Protein AF-A0A9P3G9Z4-F1 (afdb_monomer)

Sequence (97 aa):
MAELREPTILDDLSVRTAALDAESFELVQIINDKKQFIPELPKQIERWGLYDAGFDYNILAVVGSQSTGKSTLLNRLFGTNFDVMDEARRRQTTKGI

InterPro domains:
  IPR008803 RHD3/Sey1 [PTHR45923] (25-97)
  IPR027417 P-loop containing nucleoside triphosphate hydrolase [G3DSA:3.40.50.300] (22-97)
  IPR027417 P-loop containing nucleoside triphosphate hydrolase [SSF52540] (27-97)
  IPR030386 GB1/RHD3-type guanine nucleotide-binding (G) domain [PS51715] (54-97)

Foldseek 3Di:
DDDDDDDDPVNVVVVVVVVLVPDQDDDDQQAALVRDGDPCVVVVCVVVVVVVCPPVDDDDDDDDDFQPCPQVVCCVPPVHDQDHDDPVDPDGRDGHD

Solvent-accessible surface area (backbone atoms only — not comparable to full-atom values): 6558 Å² total; per-residue (Å²): 136,83,83,82,78,78,86,48,76,67,54,55,52,53,56,55,50,65,67,54,75,75,65,82,77,83,85,72,73,50,27,43,82,84,74,42,67,46,92,58,49,70,61,50,42,52,74,69,44,54,75,79,40,74,78,77,72,84,91,85,86,90,85,76,68,86,92,72,50,63,40,56,49,47,24,71,76,70,73,46,83,54,69,62,66,51,86,93,53,93,55,87,60,76,72,55,74

Organism: NCBI:txid48140

Mean predicted aligned error: 11.93 Å

Radius of gyration: 18.42 Å; Cα contacts (8 Å, |Δi|>4): 58; chains: 1; bounding box: 31×64×42 Å

pLDDT: mean 75.88, std 16.79, range [40.41, 93.44]

Structure (mmCIF, N/CA/C/O backbone):
data_AF-A0A9P3G9Z4-F1
#
_entry.id   AF-A0A9P3G9Z4-F1
#
loop_
_atom_site.group_PDB
_atom_site.id
_atom_site.type_symbol
_atom_site.label_atom_id
_atom_site.label_alt_id
_atom_site.label_comp_id
_atom_site.label_asym_id
_atom_site.label_entity_id
_atom_site.label_seq_id
_atom_site.pdbx_PDB_ins_code
_atom_site.Cartn_x
_atom_site.Cartn_y
_atom_site.Cartn_z
_atom_site.occupancy
_atom_site.B_iso_or_equiv
_atom_site.auth_seq_id
_atom_site.auth_comp_id
_atom_site.auth_asym_id
_atom_site.auth_atom_id
_atom_site.pdbx_PDB_model_num
ATOM 1 N N . MET A 1 1 ? -17.435 -52.172 3.245 1.00 40.41 1 MET A N 1
ATOM 2 C CA . MET A 1 1 ? -16.780 -51.150 4.084 1.00 40.41 1 MET A CA 1
ATOM 3 C C . MET A 1 1 ? -16.118 -50.167 3.142 1.00 40.41 1 MET A C 1
ATOM 5 O O . MET A 1 1 ? -15.229 -50.584 2.418 1.00 40.41 1 MET A O 1
ATOM 9 N N . ALA A 1 2 ? -16.621 -48.936 3.056 1.00 43.66 2 ALA A N 1
ATOM 10 C CA . ALA A 1 2 ? -15.955 -47.876 2.306 1.00 43.66 2 ALA A CA 1
ATOM 11 C C . ALA A 1 2 ? -14.963 -47.198 3.257 1.00 43.66 2 ALA A C 1
ATOM 13 O O . ALA A 1 2 ? -15.352 -46.755 4.336 1.00 43.66 2 ALA A O 1
ATOM 14 N N . GLU A 1 3 ? -13.689 -47.207 2.887 1.00 43.62 3 GLU A N 1
ATOM 15 C CA . GLU A 1 3 ? -12.608 -46.575 3.637 1.00 43.62 3 GLU A CA 1
ATOM 16 C C . GLU A 1 3 ? -12.777 -45.053 3.540 1.00 43.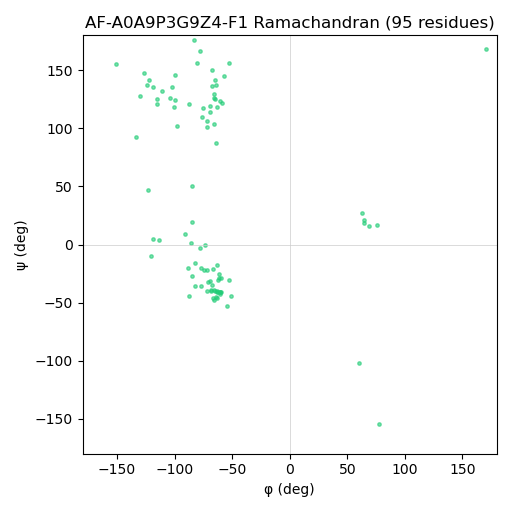62 3 GLU A C 1
ATOM 18 O O . GLU A 1 3 ? -12.725 -44.479 2.450 1.00 43.62 3 GLU A O 1
ATOM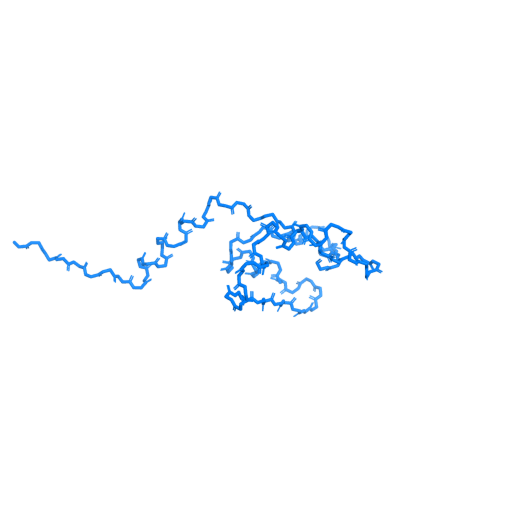 23 N N . LEU A 1 4 ? -13.054 -44.403 4.671 1.00 50.34 4 LEU A N 1
ATOM 24 C CA . LEU A 1 4 ? -13.093 -42.948 4.771 1.00 50.34 4 LEU A CA 1
ATOM 25 C C . LEU A 1 4 ? -11.647 -42.448 4.687 1.00 50.34 4 LEU A C 1
ATOM 27 O O . LEU A 1 4 ? -10.895 -42.560 5.651 1.00 50.34 4 LEU A O 1
ATOM 31 N N . ARG A 1 5 ? -11.244 -41.952 3.513 1.00 56.16 5 ARG A N 1
ATOM 32 C CA . ARG A 1 5 ? -9.963 -41.255 3.344 1.00 56.16 5 ARG A CA 1
ATOM 33 C C . ARG A 1 5 ? -9.983 -39.964 4.160 1.00 56.16 5 ARG A C 1
ATOM 35 O O . ARG A 1 5 ? -10.883 -39.146 3.982 1.00 56.16 5 ARG A O 1
ATOM 42 N N . GLU A 1 6 ? -8.991 -39.790 5.027 1.00 59.38 6 GLU A N 1
ATOM 43 C CA . GLU A 1 6 ? -8.786 -38.535 5.748 1.00 59.38 6 GLU A CA 1
ATOM 44 C C . GLU A 1 6 ? -8.368 -37.426 4.767 1.00 59.38 6 GLU A C 1
ATOM 46 O O . GLU A 1 6 ? -7.545 -37.684 3.882 1.00 59.38 6 GLU A O 1
ATOM 51 N N . PRO A 1 7 ? -8.933 -36.211 4.883 1.00 51.44 7 PRO A N 1
ATOM 52 C CA . PRO A 1 7 ? -8.581 -35.103 4.009 1.00 51.44 7 PRO A CA 1
ATOM 53 C C . PRO A 1 7 ? -7.128 -34.685 4.245 1.00 51.44 7 PRO A C 1
ATOM 55 O O . PRO A 1 7 ? -6.683 -34.468 5.374 1.00 51.44 7 PRO A O 1
ATOM 58 N N . THR A 1 8 ? -6.380 -34.578 3.155 1.00 58.88 8 THR A N 1
ATOM 59 C CA . THR A 1 8 ? -4.970 -34.190 3.159 1.00 58.88 8 THR A CA 1
ATOM 60 C C . THR A 1 8 ? -4.861 -32.668 3.282 1.00 58.88 8 THR A C 1
ATOM 62 O O . THR A 1 8 ? -5.746 -31.940 2.844 1.00 58.88 8 THR A O 1
ATOM 65 N N . ILE A 1 9 ? -3.733 -32.144 3.776 1.00 50.59 9 ILE A N 1
ATOM 66 C CA . ILE A 1 9 ? -3.450 -30.689 3.803 1.00 50.59 9 ILE A CA 1
ATOM 67 C C . ILE A 1 9 ? -3.614 -30.039 2.411 1.00 50.59 9 ILE A C 1
ATOM 69 O O . ILE A 1 9 ? -3.998 -28.878 2.296 1.00 50.59 9 ILE A O 1
ATOM 73 N N . LEU A 1 10 ? -3.354 -30.793 1.338 1.00 51.03 10 LEU A N 1
ATOM 74 C CA . LEU A 1 10 ? -3.557 -30.339 -0.041 1.00 51.03 10 LEU A CA 1
ATOM 75 C C . LEU A 1 10 ? -5.041 -30.186 -0.410 1.00 51.03 10 LEU A C 1
ATOM 77 O O . LEU A 1 10 ? -5.375 -29.298 -1.191 1.00 51.03 10 LEU A O 1
ATOM 81 N N . ASP A 1 11 ? -5.919 -31.001 0.178 1.00 51.97 11 ASP A N 1
ATOM 82 C CA . ASP A 1 11 ? -7.367 -30.910 -0.016 1.00 51.97 11 ASP A CA 1
ATOM 83 C C . ASP A 1 11 ? -7.918 -29.661 0.699 1.00 51.97 11 ASP A C 1
ATOM 85 O O . ASP A 1 11 ? -8.709 -28.921 0.119 1.00 51.97 11 ASP A O 1
ATOM 89 N N . ASP A 1 12 ? -7.419 -29.351 1.904 1.00 56.88 12 ASP A N 1
ATOM 90 C CA . ASP A 1 12 ? -7.750 -28.117 2.643 1.00 56.88 12 ASP A CA 1
ATOM 91 C C . ASP A 1 12 ? -7.277 -26.853 1.901 1.00 56.88 12 ASP A C 1
ATOM 93 O O . ASP A 1 12 ? -8.042 -25.907 1.707 1.00 56.88 12 ASP A O 1
ATOM 97 N N . LEU A 1 13 ? -6.045 -26.854 1.381 1.00 50.50 13 LEU A N 1
ATOM 98 C CA . LEU A 1 13 ? -5.521 -25.747 0.573 1.00 50.50 13 LEU A CA 1
ATOM 99 C C . LEU A 1 13 ? -6.308 -25.553 -0.727 1.00 50.50 13 LEU A C 1
ATOM 101 O O . LEU A 1 13 ? -6.580 -24.413 -1.106 1.00 50.50 13 LEU A O 1
ATOM 105 N N . SER A 1 14 ? -6.709 -26.635 -1.400 1.00 53.25 14 SER A N 1
ATOM 106 C CA . SER A 1 14 ? -7.508 -26.550 -2.628 1.00 53.25 14 SER A CA 1
ATOM 107 C C . SER A 1 14 ? -8.900 -25.972 -2.363 1.00 53.25 14 SER A C 1
ATOM 109 O O . SER A 1 14 ? -9.384 -25.169 -3.161 1.00 53.25 14 SER A O 1
ATOM 111 N N . VAL A 1 15 ? -9.533 -26.341 -1.246 1.00 53.25 15 VAL A N 1
ATOM 112 C CA . VAL A 1 15 ? -10.842 -25.810 -0.833 1.00 53.25 15 VAL A CA 1
ATOM 113 C C . VAL A 1 15 ? -10.743 -24.333 -0.438 1.00 53.25 15 VAL A C 1
ATOM 115 O O . VAL A 1 15 ? -11.608 -23.541 -0.810 1.00 53.25 15 VAL A O 1
ATOM 118 N N . ARG A 1 16 ? -9.668 -23.928 0.251 1.00 51.78 16 ARG A N 1
ATOM 119 C CA . ARG A 1 16 ? -9.432 -22.520 0.617 1.00 51.78 16 ARG A CA 1
ATOM 120 C C . ARG A 1 16 ? -9.070 -21.647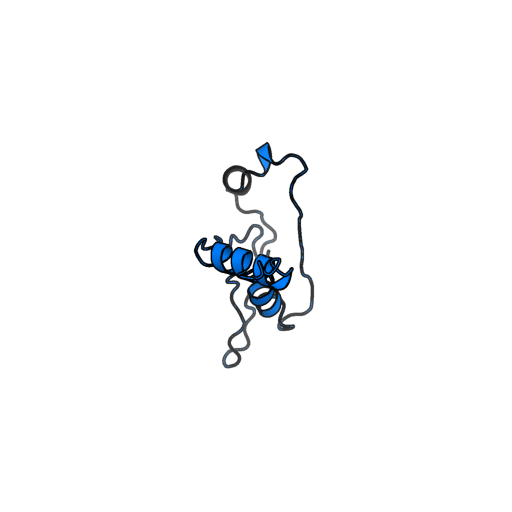 -0.583 1.00 51.78 16 ARG A C 1
ATOM 122 O O . ARG A 1 16 ? -9.464 -20.490 -0.609 1.00 51.78 16 ARG A O 1
ATOM 129 N N . THR A 1 17 ? -8.381 -22.198 -1.581 1.00 50.12 17 THR A N 1
ATOM 130 C CA . THR A 1 17 ? -8.065 -21.480 -2.827 1.00 50.12 17 THR A CA 1
ATOM 131 C C . THR A 1 17 ? -9.341 -21.195 -3.622 1.00 50.12 17 THR A C 1
ATOM 133 O O . THR A 1 17 ? -9.588 -20.049 -3.969 1.00 50.12 17 THR A O 1
ATOM 136 N N . ALA A 1 18 ? -10.222 -22.191 -3.776 1.00 47.41 18 ALA A N 1
ATOM 137 C CA . ALA A 1 18 ? -11.505 -22.025 -4.467 1.00 47.41 18 ALA A CA 1
ATOM 138 C C . ALA A 1 18 ? -12.443 -20.994 -3.803 1.00 47.41 18 ALA A C 1
ATOM 140 O O . ALA A 1 18 ? -13.258 -20.367 -4.477 1.00 47.41 18 ALA A O 1
ATOM 141 N N . ALA A 1 19 ? -12.339 -20.805 -2.483 1.00 47.28 19 ALA A N 1
ATOM 142 C CA . ALA A 1 19 ? -13.111 -19.800 -1.749 1.00 47.28 19 ALA A CA 1
ATOM 143 C C . ALA A 1 19 ? -12.576 -18.363 -1.920 1.00 47.28 19 ALA A C 1
ATOM 145 O O . ALA A 1 19 ? -13.324 -17.413 -1.703 1.00 47.28 19 ALA A O 1
ATOM 146 N N . LEU A 1 20 ? -11.310 -18.191 -2.321 1.00 53.69 20 LEU A N 1
ATOM 147 C CA . LEU A 1 20 ? -10.710 -16.880 -2.606 1.00 53.69 20 LEU A CA 1
ATOM 148 C C . LEU A 1 20 ? -11.046 -16.373 -4.018 1.00 53.69 20 LEU A C 1
ATOM 150 O O . LEU A 1 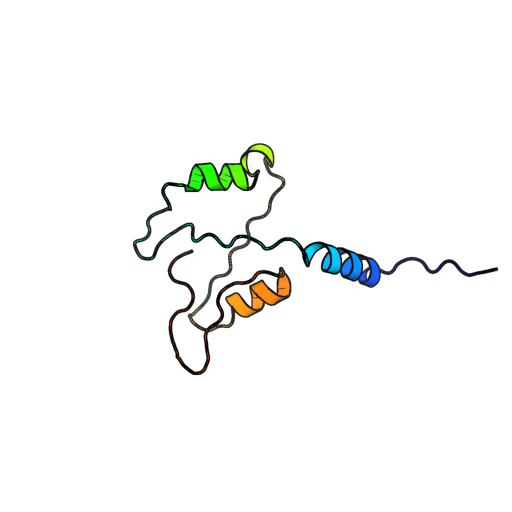20 ? -10.914 -15.182 -4.287 1.00 53.69 20 LEU A O 1
ATOM 154 N N . ASP A 1 21 ? -11.524 -17.248 -4.905 1.00 48.28 21 ASP A N 1
ATOM 155 C CA . ASP A 1 21 ? -11.698 -16.970 -6.336 1.00 48.28 21 ASP A CA 1
ATOM 156 C C . ASP A 1 21 ? -12.888 -16.040 -6.675 1.00 48.28 21 ASP A C 1
ATOM 158 O O . ASP A 1 21 ? -13.110 -15.727 -7.846 1.00 48.28 21 ASP A O 1
ATOM 162 N N . ALA A 1 22 ? -13.657 -15.574 -5.683 1.00 47.56 22 ALA A N 1
ATOM 163 C CA . ALA A 1 22 ? -14.852 -14.748 -5.902 1.00 47.56 22 ALA A CA 1
ATOM 164 C C . ALA A 1 22 ? -14.823 -13.354 -5.250 1.00 47.56 22 ALA A C 1
ATOM 166 O O . ALA A 1 22 ? -15.679 -12.528 -5.575 1.00 47.56 22 ALA A O 1
ATOM 167 N N . GLU A 1 23 ? -13.855 -13.050 -4.380 1.00 54.50 23 GLU A N 1
ATOM 168 C CA . GLU A 1 23 ? -13.712 -11.701 -3.822 1.00 54.50 23 GLU A CA 1
ATOM 169 C C . GLU A 1 23 ? -12.640 -10.928 -4.590 1.00 54.50 23 GLU A C 1
ATOM 171 O O . GLU A 1 23 ? -11.437 -11.115 -4.417 1.00 54.50 23 GLU A O 1
ATOM 176 N N . SER A 1 24 ? -13.077 -10.033 -5.477 1.00 55.53 24 SER A N 1
ATOM 177 C CA . SER A 1 24 ? -12.176 -9.088 -6.127 1.00 55.53 24 SER A CA 1
ATOM 178 C C . SER A 1 24 ? -11.608 -8.129 -5.078 1.00 55.53 24 SER A C 1
ATOM 180 O O . SER A 1 24 ? -12.302 -7.211 -4.636 1.00 55.53 24 SER A O 1
ATOM 182 N N . PHE A 1 25 ? -10.351 -8.324 -4.682 1.00 67.69 25 PHE A N 1
ATOM 183 C CA . PHE A 1 25 ? -9.663 -7.395 -3.791 1.00 67.69 25 PHE A CA 1
ATOM 184 C C . PHE A 1 25 ? -9.519 -6.025 -4.465 1.00 67.69 25 PHE A C 1
ATOM 186 O O . PHE A 1 25 ? -8.873 -5.890 -5.507 1.00 67.69 25 PHE A O 1
ATOM 193 N N . GLU A 1 26 ? -10.125 -4.995 -3.870 1.00 74.25 26 GLU A N 1
ATOM 194 C CA . GLU A 1 26 ? -9.979 -3.614 -4.327 1.00 74.25 26 GLU A CA 1
ATOM 195 C C . GLU A 1 26 ? -8.563 -3.126 -3.986 1.00 74.25 26 GLU A C 1
ATOM 197 O O . GLU A 1 26 ? -8.230 -2.879 -2.825 1.00 74.25 26 GLU A O 1
ATOM 202 N N . LEU A 1 27 ? -7.707 -3.019 -5.004 1.00 83.25 27 LEU A N 1
ATOM 203 C CA . LEU A 1 27 ? -6.367 -2.460 -4.855 1.00 83.25 27 LEU A CA 1
ATOM 204 C C . LEU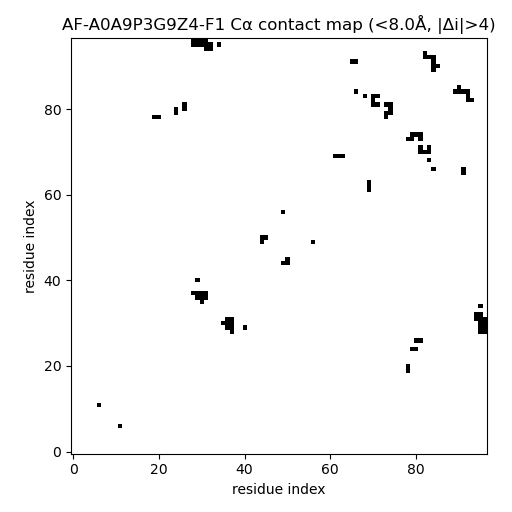 A 1 27 ? -6.456 -0.941 -4.737 1.00 83.25 27 LEU A C 1
ATOM 206 O O . LEU A 1 27 ? -6.869 -0.256 -5.672 1.00 83.25 27 LEU A O 1
ATOM 210 N N . VAL A 1 28 ? -6.025 -0.418 -3.592 1.00 88.12 28 VAL A N 1
ATOM 211 C CA . VAL A 1 28 ? -6.016 1.017 -3.312 1.00 88.12 28 VAL A CA 1
ATOM 212 C C . VAL A 1 28 ? -4.583 1.487 -3.150 1.00 88.12 28 VAL A C 1
ATOM 214 O O . VAL A 1 28 ? -3.842 0.978 -2.314 1.00 88.12 28 VAL A O 1
ATOM 217 N N . GLN A 1 29 ? -4.216 2.500 -3.929 1.00 89.19 29 GLN A N 1
ATOM 218 C CA . GLN A 1 29 ? -2.969 3.221 -3.742 1.00 89.19 29 GLN A CA 1
ATOM 219 C C . GLN A 1 29 ? -3.113 4.161 -2.540 1.00 89.19 29 GLN A C 1
ATOM 221 O O . GLN A 1 29 ? -3.833 5.157 -2.611 1.00 89.19 29 GLN A O 1
ATOM 226 N N . ILE A 1 30 ? -2.427 3.859 -1.443 1.00 92.00 30 ILE A N 1
ATOM 227 C CA . ILE A 1 30 ? -2.505 4.621 -0.192 1.00 92.00 30 ILE A CA 1
ATOM 228 C C . ILE A 1 30 ? -1.562 5.824 -0.178 1.00 92.00 30 ILE A C 1
ATOM 230 O O . ILE A 1 30 ? -1.855 6.807 0.507 1.00 92.00 30 ILE A O 1
ATOM 234 N N . ILE A 1 31 ? -0.449 5.769 -0.921 1.00 91.94 31 ILE A N 1
ATOM 235 C CA . ILE A 1 31 ? 0.534 6.855 -1.027 1.00 91.94 31 ILE A CA 1
ATOM 236 C C . ILE A 1 31 ? 0.843 7.129 -2.499 1.00 91.94 31 ILE A C 1
ATOM 238 O O . ILE A 1 31 ? 1.238 6.237 -3.253 1.00 91.94 31 ILE A O 1
ATOM 242 N N . ASN A 1 32 ? 0.724 8.392 -2.908 1.00 87.25 32 ASN A N 1
ATOM 243 C CA . ASN A 1 32 ? 1.003 8.816 -4.279 1.00 87.25 32 ASN A CA 1
ATOM 244 C C . ASN A 1 32 ? 2.498 9.070 -4.572 1.00 87.25 32 ASN A C 1
ATOM 246 O O . ASN A 1 32 ? 3.362 9.022 -3.694 1.00 87.25 32 ASN A O 1
ATOM 250 N N . ASP A 1 33 ? 2.822 9.372 -5.830 1.00 85.50 33 ASP A N 1
ATOM 251 C CA . ASP A 1 33 ? 4.178 9.701 -6.300 1.00 85.50 33 ASP A CA 1
ATOM 252 C C . ASP A 1 33 ? 4.766 10.980 -5.673 1.00 85.50 33 ASP A C 1
ATOM 254 O O . ASP A 1 33 ? 5.984 11.174 -5.663 1.00 85.50 33 ASP A O 1
ATOM 258 N N . LYS A 1 34 ? 3.913 11.823 -5.085 1.00 90.00 34 LYS A N 1
ATOM 259 C CA . LYS A 1 34 ? 4.284 13.018 -4.317 1.00 90.00 34 LYS A CA 1
ATOM 260 C C . LYS A 1 34 ? 4.452 12.747 -2.820 1.00 90.00 34 LYS A C 1
ATOM 262 O O . LYS A 1 34 ? 4.632 13.699 -2.063 1.00 90.00 34 LYS A O 1
ATOM 267 N N . LYS A 1 35 ? 4.441 11.477 -2.391 1.00 89.75 35 LYS A N 1
ATOM 268 C CA . LYS A 1 35 ? 4.564 11.047 -0.983 1.00 89.75 35 LYS A CA 1
ATOM 269 C C . LYS A 1 35 ? 3.410 11.534 -0.097 1.00 89.75 35 LYS A C 1
ATOM 271 O O . LYS A 1 35 ? 3.595 11.735 1.101 1.00 89.75 35 LYS A O 1
ATOM 276 N N . GLN A 1 36 ? 2.236 11.751 -0.681 1.00 93.38 36 GLN A N 1
ATOM 277 C CA . GLN A 1 36 ? 1.038 12.162 0.046 1.00 93.38 36 GLN A CA 1
ATOM 278 C C . GLN A 1 36 ? 0.121 10.957 0.233 1.00 93.38 36 GLN A C 1
ATOM 280 O O . GLN A 1 36 ? -0.096 10.196 -0.712 1.00 93.38 36 GLN A O 1
ATOM 285 N N . PHE A 1 37 ? -0.420 10.811 1.440 1.00 93.38 37 PHE A N 1
ATOM 286 C CA . PHE A 1 37 ? -1.493 9.859 1.695 1.00 93.38 37 PHE A CA 1
ATOM 287 C C . PHE A 1 37 ? -2.772 10.283 0.975 1.00 93.38 37 PHE A C 1
ATOM 289 O O . PHE A 1 37 ? -3.026 11.481 0.813 1.00 93.38 37 PHE A O 1
ATOM 296 N N . ILE A 1 38 ? -3.592 9.308 0.586 1.00 92.00 38 ILE A N 1
ATOM 297 C CA . ILE A 1 38 ? -4.949 9.602 0.124 1.00 92.00 38 ILE A CA 1
ATOM 298 C C . ILE A 1 38 ? -5.775 10.215 1.272 1.00 92.00 38 ILE A C 1
ATOM 300 O O . ILE A 1 38 ? -5.690 9.737 2.408 1.00 92.00 38 ILE A O 1
ATOM 304 N N . PRO A 1 39 ? -6.570 11.267 1.014 1.00 92.56 39 PRO A N 1
ATOM 305 C CA . PRO A 1 39 ? -7.388 11.899 2.051 1.00 92.56 39 PRO A CA 1
ATOM 306 C C . PRO A 1 39 ? -8.423 10.942 2.665 1.00 92.56 39 PRO A C 1
ATOM 308 O O . PRO A 1 39 ? -8.824 11.106 3.816 1.00 92.56 39 PRO A O 1
ATOM 311 N N . GLU A 1 40 ? -8.826 9.916 1.923 1.00 92.19 40 GLU A N 1
ATOM 312 C CA . GLU A 1 40 ? -9.828 8.925 2.308 1.00 92.19 40 GLU A CA 1
ATOM 313 C C . GLU A 1 40 ? -9.254 7.759 3.127 1.00 92.19 40 GLU A C 1
ATOM 315 O O . GLU A 1 40 ? -10.012 6.873 3.518 1.00 92.19 40 GLU A O 1
ATOM 320 N N . LEU A 1 41 ? -7.949 7.754 3.435 1.00 91.75 41 LEU A N 1
ATOM 321 C CA . LEU A 1 41 ? -7.294 6.647 4.141 1.00 91.75 41 LEU A CA 1
ATOM 322 C C . LEU A 1 41 ? -8.018 6.225 5.437 1.00 91.75 41 LEU A C 1
ATOM 324 O O . LEU A 1 41 ? -8.217 5.025 5.609 1.00 91.75 41 LEU A O 1
ATOM 328 N N . PRO A 1 42 ? -8.480 7.136 6.323 1.00 92.44 42 PRO A N 1
ATOM 329 C CA . PRO A 1 42 ? -9.203 6.728 7.532 1.00 92.44 42 PRO A CA 1
ATOM 330 C C . PRO A 1 42 ? -10.493 5.953 7.232 1.00 92.44 42 PRO A C 1
ATOM 332 O O . PRO A 1 42 ? -10.768 4.940 7.868 1.00 92.44 42 PRO A O 1
ATOM 335 N N . LYS A 1 43 ? -11.251 6.382 6.213 1.00 91.81 43 LYS A N 1
ATOM 336 C CA . LYS A 1 43 ? -12.469 5.686 5.766 1.00 91.81 43 LYS A CA 1
ATOM 337 C C . LYS A 1 43 ? -12.141 4.331 5.147 1.00 91.81 43 LYS A C 1
ATOM 339 O O . LYS A 1 43 ? -12.899 3.381 5.298 1.00 91.81 43 LYS A O 1
ATOM 344 N N . GLN A 1 44 ? -11.011 4.237 4.450 1.00 90.56 44 GLN A N 1
ATOM 345 C CA . GLN A 1 44 ? -10.562 2.983 3.861 1.00 90.56 44 GLN A CA 1
ATOM 346 C C . GLN A 1 44 ? -10.140 1.968 4.938 1.00 90.56 44 GLN A C 1
ATOM 348 O O . GLN A 1 44 ? -10.497 0.799 4.834 1.00 90.56 44 GLN A O 1
ATOM 353 N N . ILE A 1 45 ? -9.452 2.415 5.996 1.00 91.19 45 ILE A N 1
ATOM 354 C CA . ILE A 1 45 ? -9.092 1.591 7.167 1.00 91.19 45 ILE A CA 1
ATOM 355 C C . ILE A 1 45 ? -10.349 1.049 7.865 1.00 91.19 45 ILE A C 1
ATOM 357 O O . ILE A 1 45 ? -10.384 -0.127 8.230 1.00 91.19 45 ILE A O 1
ATOM 361 N N . GLU A 1 46 ? -11.392 1.874 7.995 1.00 91.69 46 GLU A N 1
ATOM 362 C CA . GLU A 1 46 ? -12.705 1.453 8.503 1.00 91.69 46 GLU A CA 1
ATOM 363 C C . GLU A 1 46 ? -13.362 0.412 7.593 1.00 91.69 46 GLU A C 1
ATOM 365 O O . GLU A 1 46 ? -13.801 -0.631 8.068 1.00 91.69 46 GLU A O 1
ATOM 370 N N . ARG A 1 47 ? -13.355 0.639 6.274 1.00 89.88 47 ARG A N 1
ATOM 371 C CA . ARG A 1 47 ? -13.913 -0.300 5.288 1.00 89.88 47 ARG A CA 1
ATOM 372 C C . ARG A 1 47 ? -13.194 -1.652 5.273 1.00 89.88 47 ARG A C 1
ATOM 374 O O . ARG A 1 47 ? -13.825 -2.663 4.986 1.00 89.88 47 ARG A O 1
ATOM 381 N N . TRP A 1 48 ? -11.900 -1.678 5.587 1.00 89.56 48 TRP A N 1
ATOM 382 C CA . TRP A 1 48 ? -11.125 -2.910 5.762 1.00 89.56 48 TRP A CA 1
ATOM 383 C C . TRP A 1 48 ? -11.367 -3.605 7.111 1.00 89.56 48 TRP A C 1
ATOM 385 O O . TRP A 1 48 ? -10.798 -4.667 7.345 1.00 89.56 48 TRP A O 1
ATOM 395 N N . GLY A 1 49 ? -12.172 -3.026 8.009 1.00 91.56 49 GLY A N 1
ATOM 396 C CA . GLY A 1 49 ? -12.440 -3.590 9.335 1.00 91.56 49 GLY A CA 1
ATOM 397 C C . GLY A 1 49 ? -11.230 -3.562 10.273 1.00 91.56 49 GLY A C 1
ATOM 398 O O . GLY A 1 49 ? -11.222 -4.244 11.295 1.00 91.56 49 GLY A O 1
ATOM 399 N N . LEU A 1 50 ? -10.192 -2.777 9.957 1.00 90.88 50 LEU A N 1
ATOM 400 C CA . LEU A 1 50 ? -8.948 -2.766 10.735 1.00 90.88 50 LEU A CA 1
ATOM 401 C C . LEU A 1 50 ? -9.104 -2.099 12.108 1.00 90.88 50 LEU A C 1
ATOM 403 O O . LEU A 1 50 ? -8.308 -2.377 13.002 1.00 90.88 50 LEU A O 1
ATOM 407 N N . TYR A 1 51 ? -10.115 -1.241 12.294 1.00 89.00 51 TYR A N 1
ATOM 408 C CA . TYR A 1 51 ? -10.427 -0.676 13.612 1.00 89.00 51 TYR A CA 1
ATOM 409 C C . TYR A 1 51 ? -10.884 -1.753 14.602 1.00 89.00 51 TYR A C 1
ATOM 411 O O . TYR A 1 51 ? -10.462 -1.730 15.758 1.00 89.00 51 TYR A O 1
ATOM 419 N N . ASP A 1 52 ? -11.683 -2.713 14.136 1.00 92.06 52 ASP A N 1
ATOM 420 C CA . ASP A 1 52 ? -12.250 -3.774 14.972 1.00 92.06 52 ASP A CA 1
ATOM 421 C C . ASP A 1 52 ? -11.329 -5.000 15.074 1.00 92.06 52 ASP A C 1
ATOM 423 O O . ASP A 1 52 ? -11.426 -5.772 16.027 1.00 92.06 52 ASP A O 1
ATOM 427 N N . ALA A 1 53 ? -10.392 -5.164 14.133 1.00 90.56 53 ALA A N 1
ATOM 428 C CA . ALA A 1 53 ? -9.449 -6.283 14.104 1.00 90.56 53 ALA A CA 1
ATOM 429 C C . ALA A 1 53 ? -8.439 -6.279 15.271 1.00 90.56 53 ALA A C 1
ATOM 431 O O . ALA A 1 53 ? -7.854 -7.315 15.587 1.00 90.56 53 ALA A O 1
ATOM 432 N N . GLY A 1 54 ? -8.199 -5.138 15.929 1.00 90.12 54 GLY A N 1
ATOM 433 C CA . GLY A 1 54 ? -7.253 -5.038 17.046 1.00 90.12 54 GLY A CA 1
ATOM 434 C C . GLY A 1 54 ? -5.820 -5.410 16.642 1.00 90.12 54 GLY A C 1
ATOM 435 O O . GLY A 1 54 ? -5.123 -4.602 16.038 1.00 90.12 54 GLY A O 1
ATOM 436 N N . PHE A 1 55 ? -5.376 -6.623 16.991 1.00 89.88 55 PHE A N 1
ATOM 437 C CA . PHE A 1 55 ? -4.077 -7.192 16.585 1.00 89.88 55 PHE A CA 1
ATOM 438 C C . PHE A 1 55 ? -4.210 -8.411 15.656 1.00 89.88 55 PHE A C 1
ATOM 440 O O . PHE A 1 55 ? -3.202 -9.020 15.304 1.00 89.88 55 PHE A O 1
ATOM 447 N N . ASP A 1 56 ? -5.430 -8.779 15.260 1.00 93.44 56 ASP A N 1
ATOM 448 C CA . ASP A 1 56 ? -5.725 -9.947 14.423 1.00 93.44 56 ASP A CA 1
ATOM 449 C C . ASP A 1 56 ? -5.579 -9.632 12.923 1.00 93.44 56 ASP A C 1
ATOM 451 O O . ASP A 1 56 ? -6.471 -9.860 12.109 1.00 93.44 56 ASP A O 1
ATOM 455 N N . TYR A 1 57 ? -4.449 -9.034 12.543 1.00 91.88 57 TYR A N 1
ATOM 456 C CA . TYR A 1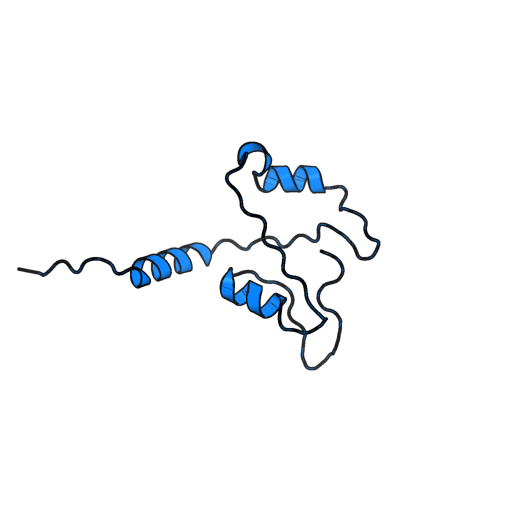 57 ? -4.093 -8.810 11.145 1.00 91.88 57 TYR A CA 1
ATOM 457 C C . TYR A 1 57 ? -2.577 -8.793 10.962 1.00 91.88 57 TYR A C 1
ATOM 459 O O . TYR A 1 57 ? -1.810 -8.489 11.874 1.00 91.88 57 TYR A O 1
ATOM 467 N N . ASN A 1 58 ? -2.137 -9.103 9.743 1.00 91.50 58 ASN A N 1
ATOM 468 C CA . ASN A 1 58 ? -0.728 -9.082 9.370 1.00 91.50 58 ASN A CA 1
ATOM 469 C C . ASN A 1 58 ? -0.507 -8.070 8.247 1.00 91.50 58 ASN A C 1
ATOM 471 O O . ASN A 1 58 ? -1.259 -8.040 7.274 1.00 91.50 58 ASN A O 1
ATOM 475 N N . ILE A 1 59 ? 0.554 -7.270 8.359 1.00 90.31 59 ILE A N 1
ATOM 476 C CA . ILE A 1 59 ? 1.012 -6.390 7.280 1.00 90.31 59 ILE A CA 1
ATOM 477 C C . ILE A 1 59 ? 2.179 -7.073 6.572 1.00 90.31 59 ILE A C 1
ATOM 479 O O . ILE A 1 59 ? 3.197 -7.385 7.190 1.00 90.31 59 ILE A O 1
ATOM 483 N N . LEU A 1 60 ? 2.050 -7.251 5.260 1.00 90.62 60 LEU A N 1
ATOM 484 C CA . LEU A 1 60 ? 3.129 -7.701 4.390 1.00 90.62 60 LEU A CA 1
ATOM 485 C C . LEU A 1 60 ? 3.548 -6.558 3.463 1.00 90.62 60 LEU A C 1
ATOM 487 O O . LEU A 1 60 ? 2.710 -5.946 2.808 1.00 90.62 60 LEU A O 1
ATOM 491 N N . ALA A 1 61 ? 4.852 -6.308 3.363 1.00 90.94 61 ALA A N 1
ATOM 492 C CA . ALA A 1 61 ? 5.417 -5.353 2.417 1.00 90.94 61 ALA A CA 1
ATOM 493 C C . ALA A 1 61 ? 6.461 -6.038 1.530 1.00 90.94 61 ALA A C 1
ATOM 495 O O . ALA A 1 61 ? 7.301 -6.797 2.015 1.00 90.94 61 ALA A O 1
ATOM 496 N N . VAL A 1 62 ? 6.434 -5.743 0.227 1.00 88.81 62 VAL A N 1
ATOM 497 C CA . VAL A 1 62 ? 7.422 -6.238 -0.742 1.00 88.81 62 VAL A CA 1
ATOM 498 C C . VAL A 1 62 ? 8.204 -5.061 -1.307 1.00 88.81 62 VAL A C 1
ATOM 500 O O . VAL A 1 62 ? 7.642 -4.168 -1.936 1.00 88.81 62 VAL A O 1
ATOM 503 N N . VAL A 1 63 ? 9.522 -5.084 -1.124 1.00 87.12 63 VAL A N 1
ATOM 504 C CA . VAL A 1 63 ? 10.436 -4.035 -1.593 1.00 87.12 63 VAL A CA 1
ATOM 505 C C . VAL A 1 63 ? 11.483 -4.651 -2.513 1.00 87.12 63 VAL A C 1
ATOM 507 O O . VAL A 1 63 ? 11.964 -5.755 -2.284 1.00 87.12 63 VAL A O 1
ATOM 510 N N . GLY A 1 64 ? 11.841 -3.939 -3.579 1.00 88.25 64 GLY A N 1
ATOM 511 C CA . GLY A 1 64 ? 12.891 -4.365 -4.498 1.00 88.25 64 GLY A CA 1
ATOM 512 C C . GLY A 1 64 ? 12.947 -3.501 -5.749 1.00 88.25 64 GLY A C 1
ATOM 513 O O . GLY A 1 64 ? 12.024 -2.730 -6.024 1.00 88.25 64 GLY A O 1
ATOM 514 N N . SER A 1 65 ? 14.023 -3.657 -6.522 1.00 86.25 65 SER A N 1
ATOM 515 C CA . SER A 1 65 ? 14.271 -2.901 -7.753 1.00 86.25 65 SER A CA 1
ATOM 516 C C . SER A 1 65 ? 13.094 -2.960 -8.732 1.00 86.25 65 SER A C 1
ATOM 518 O O . SER A 1 65 ? 12.261 -3.870 -8.697 1.00 86.25 65 SER A O 1
ATOM 520 N N . GLN A 1 66 ? 12.985 -1.975 -9.622 1.00 82.31 66 GLN A N 1
ATOM 521 C CA . GLN A 1 66 ? 11.945 -1.969 -10.652 1.00 82.31 66 GLN A CA 1
ATOM 522 C C . GLN A 1 66 ? 12.025 -3.246 -11.512 1.00 82.31 66 GLN A C 1
ATOM 524 O O . GLN A 1 66 ? 13.109 -3.764 -11.761 1.00 82.31 66 GLN A O 1
ATOM 529 N N . SER A 1 67 ? 10.870 -3.761 -11.946 1.00 77.25 67 SER A N 1
ATOM 530 C CA . SER A 1 67 ? 10.781 -4.901 -12.876 1.00 77.25 67 SER A CA 1
ATOM 531 C C . SER A 1 67 ? 11.320 -6.249 -12.363 1.00 77.25 67 SER A C 1
ATOM 533 O O . SER A 1 67 ? 11.519 -7.160 -13.154 1.00 77.25 67 SER A O 1
ATOM 535 N N . THR A 1 68 ? 11.488 -6.433 -11.049 1.00 85.06 68 THR A N 1
ATOM 536 C CA . THR A 1 68 ? 11.909 -7.716 -10.438 1.00 85.06 68 THR A CA 1
ATOM 537 C C . THR A 1 68 ? 10.766 -8.708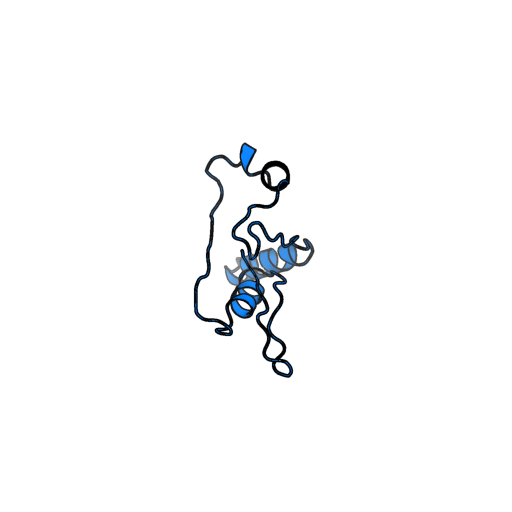 -10.160 1.00 85.06 68 THR A C 1
ATOM 539 O O . THR A 1 68 ? 10.909 -9.592 -9.325 1.00 85.06 68 THR A O 1
ATOM 542 N N . GLY A 1 69 ? 9.601 -8.556 -10.801 1.00 85.06 69 GLY A N 1
ATOM 543 C CA . GLY A 1 69 ? 8.486 -9.510 -10.661 1.00 85.06 69 GLY A CA 1
ATOM 544 C C . GLY A 1 69 ? 7.688 -9.438 -9.349 1.00 85.06 69 GLY A C 1
ATOM 545 O O . GLY A 1 69 ? 6.943 -10.362 -9.048 1.00 85.06 69 GLY A O 1
ATOM 546 N N . LYS A 1 70 ? 7.800 -8.350 -8.573 1.00 91.31 70 LYS A N 1
ATOM 547 C CA . LYS A 1 70 ? 7.072 -8.159 -7.296 1.00 91.31 70 LYS A CA 1
ATOM 548 C C . LYS A 1 70 ? 5.552 -8.324 -7.441 1.00 91.31 70 LYS A C 1
ATOM 550 O O . LYS A 1 70 ? 4.969 -9.146 -6.747 1.00 91.31 70 LYS A O 1
ATOM 555 N N . SER A 1 71 ? 4.934 -7.598 -8.378 1.00 85.25 71 SER A N 1
ATOM 556 C CA . SER A 1 71 ? 3.496 -7.713 -8.670 1.00 85.25 71 SER A CA 1
ATOM 557 C C . SER A 1 71 ? 3.128 -9.130 -9.116 1.00 85.25 71 SER A C 1
ATOM 559 O O . SER A 1 71 ? 2.152 -9.694 -8.646 1.00 85.25 71 SER A O 1
ATOM 561 N N . THR A 1 72 ? 3.964 -9.756 -9.953 1.00 88.75 72 THR A N 1
ATOM 562 C CA . THR A 1 72 ? 3.767 -11.140 -10.405 1.00 88.75 72 THR A CA 1
ATOM 563 C C . THR A 1 72 ? 3.760 -12.133 -9.242 1.00 88.75 72 THR A C 1
ATOM 565 O O . THR A 1 72 ? 2.935 -13.042 -9.221 1.00 88.75 72 THR A O 1
ATOM 568 N N . LEU A 1 73 ? 4.667 -11.970 -8.275 1.00 88.19 73 LEU A N 1
ATOM 569 C CA . LEU A 1 73 ? 4.741 -12.820 -7.089 1.00 88.19 73 LEU A CA 1
ATOM 570 C C . LEU A 1 73 ? 3.499 -12.656 -6.205 1.00 88.19 73 LEU A C 1
ATOM 572 O O . LEU A 1 73 ? 2.902 -13.654 -5.813 1.00 88.19 73 LEU A O 1
ATOM 576 N N . LEU A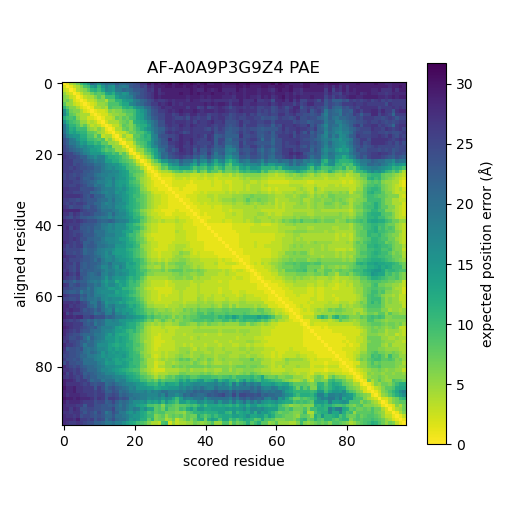 1 74 ? 3.097 -11.413 -5.924 1.00 88.81 74 LEU A N 1
ATOM 577 C CA . LEU A 1 74 ? 1.927 -11.117 -5.093 1.00 88.81 74 LEU A CA 1
ATOM 578 C C . LEU A 1 74 ? 0.629 -11.636 -5.716 1.00 88.81 74 LEU A C 1
ATOM 580 O O . LEU A 1 74 ? -0.189 -12.230 -5.011 1.00 88.81 74 LEU A O 1
ATOM 584 N N . ASN A 1 75 ? 0.473 -11.489 -7.034 1.00 86.50 75 ASN A N 1
ATOM 585 C CA . ASN A 1 75 ? -0.696 -12.003 -7.744 1.00 86.50 75 ASN A CA 1
ATOM 586 C C . ASN A 1 75 ? -0.785 -13.529 -7.633 1.00 86.50 75 ASN A C 1
ATOM 588 O O . ASN A 1 75 ? -1.859 -14.074 -7.411 1.00 86.50 75 ASN A O 1
ATOM 592 N N . ARG A 1 76 ? 0.353 -14.230 -7.732 1.00 86.25 76 ARG A N 1
ATOM 593 C CA . ARG A 1 76 ? 0.393 -15.699 -7.660 1.00 86.25 76 ARG A CA 1
ATOM 594 C C . ARG A 1 76 ? 0.260 -16.259 -6.245 1.00 86.25 76 ARG A C 1
ATOM 596 O O . ARG A 1 76 ? -0.308 -17.331 -6.096 1.00 86.25 76 ARG A O 1
ATOM 603 N N . LEU A 1 77 ? 0.814 -15.589 -5.233 1.00 87.25 77 LEU A N 1
ATOM 604 C CA . LEU A 1 77 ? 0.785 -16.082 -3.850 1.00 87.25 77 LEU A CA 1
ATOM 605 C C . LEU A 1 77 ? -0.525 -15.766 -3.128 1.00 87.25 77 LEU A C 1
ATOM 607 O O . LEU A 1 77 ? -0.965 -16.565 -2.310 1.00 87.25 77 LEU A O 1
ATOM 611 N N . PHE A 1 78 ? -1.117 -14.604 -3.408 1.00 85.50 78 PHE A N 1
ATOM 612 C CA . PHE A 1 78 ? -2.264 -14.088 -2.657 1.00 85.50 78 PHE A CA 1
ATOM 613 C C . PHE A 1 78 ? -3.523 -13.907 -3.511 1.00 85.50 78 PHE A C 1
ATOM 615 O O . PHE A 1 78 ? -4.498 -13.352 -3.020 1.00 85.50 78 PHE A O 1
ATOM 622 N N . GLY A 1 79 ? -3.508 -14.309 -4.788 1.00 83.75 79 GLY A N 1
ATOM 623 C CA . GLY A 1 79 ? -4.654 -14.120 -5.689 1.00 83.75 79 GLY A CA 1
ATOM 624 C C . GLY A 1 79 ? -4.978 -12.648 -5.973 1.00 83.75 79 GLY A C 1
ATOM 625 O O . GLY A 1 79 ? -6.099 -12.312 -6.335 1.00 83.75 79 GLY A O 1
ATOM 626 N N . THR A 1 80 ? -4.012 -11.747 -5.780 1.00 84.69 80 THR A N 1
ATOM 627 C CA . THR A 1 80 ? -4.192 -10.310 -6.041 1.00 84.69 80 THR A CA 1
ATOM 628 C C . THR A 1 80 ? -4.103 -9.995 -7.537 1.00 84.69 80 THR A C 1
ATOM 630 O O . THR A 1 80 ? -3.658 -10.819 -8.338 1.00 84.69 80 THR A O 1
ATOM 633 N N . ASN A 1 81 ? -4.524 -8.791 -7.934 1.00 83.62 81 ASN A N 1
ATOM 634 C CA . ASN A 1 81 ? -4.549 -8.370 -9.337 1.00 83.62 81 ASN A CA 1
ATOM 635 C C . ASN A 1 81 ? -3.744 -7.082 -9.581 1.00 83.62 81 ASN A C 1
ATOM 637 O O . ASN A 1 81 ? -4.235 -6.135 -10.190 1.00 83.62 81 ASN A O 1
ATOM 641 N N . PHE A 1 82 ? -2.517 -7.009 -9.053 1.00 84.00 82 PHE A N 1
ATOM 642 C CA . PHE A 1 82 ? -1.631 -5.869 -9.289 1.00 84.00 82 PHE A CA 1
ATOM 643 C C . PHE A 1 82 ? -1.240 -5.782 -10.762 1.00 84.00 82 PHE A C 1
ATOM 645 O O . PHE A 1 82 ? -0.908 -6.798 -11.379 1.00 84.00 82 PHE A O 1
ATOM 652 N N . ASP A 1 83 ? -1.156 -4.558 -11.283 1.00 79.62 83 ASP A N 1
ATOM 653 C CA . ASP A 1 83 ? -0.651 -4.314 -12.630 1.00 79.62 83 ASP A CA 1
ATOM 654 C C . ASP A 1 83 ? 0.784 -4.847 -12.784 1.00 79.62 83 ASP A C 1
ATOM 656 O O . ASP A 1 83 ? 1.725 -4.466 -12.067 1.00 79.62 83 ASP A O 1
ATOM 660 N N . VAL A 1 84 ? 0.952 -5.747 -13.754 1.00 74.75 84 VAL A N 1
ATOM 661 C CA . VAL A 1 84 ? 2.240 -6.322 -14.152 1.00 74.75 84 VAL A CA 1
ATOM 662 C C . VAL A 1 84 ? 2.741 -5.610 -15.402 1.00 74.75 84 VAL A C 1
ATOM 664 O O . VAL A 1 84 ? 1.975 -5.151 -16.245 1.00 74.75 84 VAL A O 1
ATOM 667 N N . MET A 1 85 ? 4.060 -5.463 -15.495 1.00 67.50 85 MET A N 1
ATOM 668 C CA . MET A 1 85 ? 4.702 -4.743 -16.587 1.00 67.50 85 MET A CA 1
ATOM 669 C C . MET A 1 85 ? 4.496 -5.475 -17.905 1.00 67.50 85 MET A C 1
ATOM 671 O O . MET A 1 85 ? 4.858 -6.640 -18.024 1.00 67.50 85 MET A O 1
ATOM 675 N N . ASP A 1 86 ? 3.969 -4.759 -18.894 1.00 64.31 86 ASP A N 1
ATOM 676 C CA . ASP A 1 86 ? 3.937 -5.216 -20.277 1.00 64.31 86 ASP A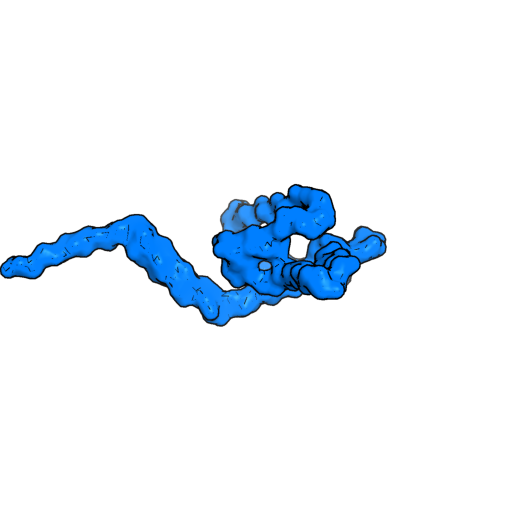 CA 1
ATOM 677 C C . ASP A 1 86 ? 5.368 -5.223 -20.846 1.00 64.31 86 ASP A C 1
ATOM 679 O O . ASP A 1 86 ? 6.045 -4.189 -20.904 1.00 64.31 86 ASP A O 1
ATOM 683 N N . GLU A 1 87 ? 5.842 -6.399 -21.258 1.00 59.41 87 GLU A N 1
ATOM 684 C CA . GLU A 1 87 ? 7.183 -6.606 -21.814 1.00 59.41 87 GLU A CA 1
ATOM 685 C C . GLU A 1 87 ? 7.430 -5.773 -23.081 1.00 59.41 87 GLU A C 1
ATOM 687 O O . GLU A 1 87 ? 8.564 -5.347 -23.326 1.00 59.41 87 GLU A O 1
ATOM 692 N N . ALA A 1 88 ? 6.377 -5.460 -23.847 1.00 57.41 88 ALA A N 1
ATOM 693 C CA . ALA A 1 88 ? 6.470 -4.653 -25.062 1.00 57.41 88 ALA A CA 1
ATOM 694 C C . ALA A 1 88 ? 6.688 -3.156 -24.776 1.00 57.41 88 ALA A C 1
ATOM 696 O O . ALA A 1 88 ? 7.183 -2.415 -25.632 1.00 57.41 88 ALA A O 1
ATOM 697 N N . ARG A 1 89 ? 6.332 -2.677 -23.578 1.00 56.03 89 ARG A N 1
ATOM 698 C CA . ARG A 1 89 ? 6.442 -1.265 -23.187 1.00 56.03 89 ARG A CA 1
ATOM 699 C C . ARG A 1 89 ? 7.065 -1.172 -21.809 1.00 56.03 89 ARG A C 1
ATOM 701 O O . ARG A 1 89 ? 6.362 -1.147 -20.804 1.00 56.03 89 ARG A O 1
ATOM 708 N N . ARG A 1 90 ? 8.396 -1.033 -21.758 1.00 58.00 90 ARG A N 1
ATOM 709 C CA . ARG A 1 90 ? 9.107 -0.882 -20.484 1.00 58.00 90 ARG A CA 1
ATOM 710 C C . ARG A 1 90 ? 8.726 0.408 -19.749 1.00 58.00 90 ARG A C 1
ATOM 712 O O . ARG A 1 90 ? 9.382 1.435 -19.899 1.00 58.00 90 ARG A O 1
ATOM 719 N N . ARG A 1 91 ? 7.667 0.358 -18.944 1.00 66.50 91 ARG A N 1
ATOM 720 C CA . ARG A 1 91 ? 7.169 1.460 -18.116 1.00 66.50 91 ARG A CA 1
ATOM 721 C C . ARG A 1 91 ? 7.032 0.999 -16.671 1.00 66.50 91 ARG A C 1
ATOM 723 O O . ARG A 1 91 ? 6.766 -0.166 -16.397 1.00 66.50 91 ARG A O 1
ATOM 730 N N . GLN A 1 92 ? 7.258 1.926 -15.746 1.00 69.69 92 GLN A N 1
ATOM 731 C CA . GLN A 1 92 ? 6.997 1.703 -14.329 1.00 69.69 92 GLN A CA 1
ATOM 732 C C . GLN A 1 92 ? 5.508 1.402 -14.136 1.00 69.69 92 GLN A C 1
ATOM 734 O O . GLN A 1 92 ? 4.676 2.207 -14.548 1.00 69.69 92 GLN A O 1
ATOM 739 N N . THR A 1 93 ? 5.193 0.255 -13.534 1.00 63.91 93 THR A N 1
ATOM 740 C CA . THR A 1 93 ? 3.808 -0.181 -13.309 1.00 63.91 93 THR A CA 1
ATOM 741 C C . THR A 1 93 ? 3.230 0.337 -12.012 1.00 63.91 93 THR A C 1
ATOM 743 O O . THR A 1 93 ? 2.128 0.863 -12.006 1.00 63.91 93 THR A O 1
ATOM 746 N N . THR A 1 94 ? 3.998 0.277 -10.929 1.00 63.69 94 THR A N 1
ATOM 747 C CA . THR A 1 94 ? 3.571 0.813 -9.636 1.00 63.69 94 THR A CA 1
ATOM 748 C C . THR A 1 94 ? 4.211 2.175 -9.411 1.00 63.69 94 THR A C 1
ATOM 750 O O . THR A 1 94 ? 5.441 2.301 -9.357 1.00 63.69 94 THR A O 1
ATOM 753 N N . LYS A 1 95 ? 3.381 3.208 -9.286 1.00 72.88 95 LYS A N 1
ATOM 754 C CA . LYS A 1 95 ? 3.786 4.524 -8.787 1.00 72.88 95 LYS A CA 1
ATOM 755 C C . LYS A 1 95 ? 3.268 4.630 -7.364 1.00 72.88 95 LYS A C 1
ATOM 757 O O . LYS A 1 95 ? 2.078 4.451 -7.191 1.00 72.88 95 LYS A O 1
ATOM 762 N N . GLY A 1 96 ? 4.116 4.935 -6.385 1.00 79.12 96 GLY A N 1
ATOM 763 C CA . GLY A 1 96 ? 3.695 5.005 -4.980 1.00 79.12 96 GLY A CA 1
ATOM 764 C C . GLY A 1 96 ? 3.532 3.636 -4.307 1.00 79.12 96 GLY A C 1
ATOM 765 O O . GLY A 1 96 ? 4.213 2.687 -4.706 1.00 79.12 96 GLY A O 1
ATOM 766 N N . ILE A 1 97 ? 2.683 3.580 -3.273 1.00 81.50 97 ILE A N 1
ATOM 767 C CA . ILE A 1 97 ? 2.345 2.383 -2.475 1.00 81.50 97 ILE A CA 1
ATOM 768 C C . ILE A 1 97 ? 0.838 2.190 -2.511 1.00 81.50 97 ILE A C 1
ATOM 770 O O . ILE A 1 97 ? 0.133 3.183 -2.215 1.00 81.50 97 ILE A O 1
#

Secondary structure (DSSP, 8-state):
----PPPPHHHHHHHHHHHHTT--------B-TTSPBPTTHHHHHHHTTTTTSTT---------STTSSHHHHHHHHH---PPPPPTTS--------